Protein AF-J3CJA2-F1 (afdb_monomer_lite)

Foldseek 3Di:
DQDKDKDDDDDDQLVFWDRQQAPIWIQDSQQFTDSHPPDPDTQGGVVPDPVVNQCVDCVNRVRNGDHLCQEPQSVLAPCRRVDPDNAD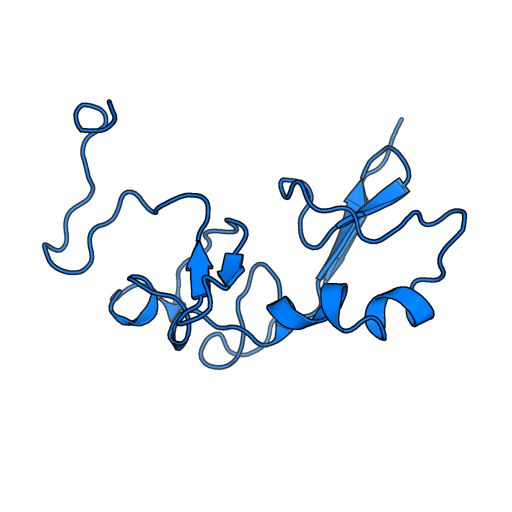WDDPVPGIYGPDDAQAGRVVRDGNDPVPDD

pLDDT: mean 85.72, std 13.71, range [40.5, 96.31]

Organism: NCBI:txid1144316

Structure (mmCIF, N/CA/C/O backbone):
data_AF-J3CJA2-F1
#
_entry.id   AF-J3CJA2-F1
#
loop_
_atom_site.group_PDB
_atom_site.id
_atom_site.type_symbol
_atom_site.label_atom_id
_atom_site.label_alt_id
_atom_site.label_comp_id
_atom_site.label_asym_id
_atom_site.label_entity_id
_atom_site.label_seq_id
_atom_site.pdbx_PDB_ins_code
_atom_site.Cartn_x
_atom_site.Cartn_y
_atom_site.Cartn_z
_atom_site.occupancy
_atom_site.B_iso_or_equiv
_atom_site.auth_seq_id
_atom_site.auth_comp_id
_atom_site.auth_asym_id
_atom_site.auth_atom_id
_atom_site.pdbx_PDB_model_num
ATOM 1 N N . ASN A 1 1 ? 2.146 -7.050 27.526 1.00 45.19 1 ASN A N 1
ATOM 2 C CA . ASN A 1 1 ? 1.699 -7.651 26.253 1.00 45.19 1 ASN A CA 1
ATOM 3 C C . ASN A 1 1 ? 0.875 -6.639 25.483 1.00 45.19 1 ASN A C 1
ATOM 5 O O . ASN A 1 1 ? -0.230 -6.346 25.916 1.00 45.19 1 ASN A O 1
ATOM 9 N N . LYS A 1 2 ? 1.410 -6.064 24.402 1.00 49.88 2 LYS A N 1
ATOM 10 C CA . LYS A 1 2 ? 0.613 -5.264 23.463 1.00 49.88 2 LYS A CA 1
ATOM 11 C C . LYS A 1 2 ? 0.384 -6.117 22.212 1.00 49.88 2 LYS A C 1
ATOM 13 O O . LYS A 1 2 ? 1.350 -6.615 21.643 1.00 49.88 2 LYS A O 1
ATOM 18 N N . LEU A 1 3 ? -0.876 -6.349 21.858 1.00 57.75 3 LEU A N 1
ATOM 19 C CA . LEU A 1 3 ? -1.290 -7.188 20.734 1.00 57.75 3 LEU A CA 1
ATOM 20 C C . LEU A 1 3 ? -1.581 -6.277 19.534 1.00 57.75 3 LEU A C 1
ATOM 22 O O . LEU A 1 3 ? -2.347 -5.331 19.678 1.00 57.75 3 LEU A O 1
ATOM 26 N N . ASN A 1 4 ? -0.994 -6.557 18.371 1.00 70.81 4 ASN A N 1
ATOM 27 C CA . ASN A 1 4 ? -1.427 -5.939 17.117 1.00 70.81 4 ASN A CA 1
ATOM 28 C C . ASN A 1 4 ? -2.562 -6.784 16.528 1.00 70.81 4 ASN A C 1
ATOM 30 O O . ASN A 1 4 ? -2.470 -8.014 16.532 1.00 70.81 4 ASN A O 1
ATOM 34 N N . LEU A 1 5 ? -3.606 -6.144 16.002 1.00 74.62 5 LEU A N 1
ATOM 35 C CA . LEU A 1 5 ? -4.724 -6.833 15.354 1.00 74.62 5 LEU A CA 1
ATOM 36 C C . LEU A 1 5 ? -4.762 -6.474 13.869 1.00 74.62 5 LEU A C 1
ATOM 38 O O . LEU A 1 5 ? -4.795 -5.299 13.506 1.00 74.62 5 LEU A O 1
ATOM 42 N N . ILE A 1 6 ? -4.773 -7.494 13.011 1.00 73.06 6 ILE A N 1
ATOM 43 C CA . ILE A 1 6 ? -4.971 -7.344 11.568 1.00 73.06 6 ILE A CA 1
ATOM 44 C C . ILE A 1 6 ? -6.289 -8.022 11.219 1.00 73.06 6 ILE A C 1
ATOM 46 O O . ILE A 1 6 ? -6.412 -9.241 11.329 1.00 73.06 6 ILE A O 1
ATOM 50 N N . ILE A 1 7 ? -7.268 -7.233 10.786 1.00 70.75 7 ILE A N 1
ATOM 51 C CA . ILE A 1 7 ? -8.540 -7.741 10.275 1.00 70.75 7 ILE A CA 1
ATOM 52 C C . ILE A 1 7 ? -8.428 -7.766 8.751 1.00 70.75 7 ILE A C 1
ATOM 54 O O . ILE A 1 7 ? -8.347 -6.722 8.101 1.00 70.75 7 ILE A O 1
ATOM 58 N N . LEU A 1 8 ? -8.381 -8.975 8.188 1.00 64.88 8 LEU A N 1
ATOM 59 C CA . LEU A 1 8 ? -8.351 -9.207 6.747 1.00 64.88 8 LEU A CA 1
ATOM 60 C C . LEU A 1 8 ? -9.724 -9.706 6.292 1.00 64.88 8 LEU A C 1
ATOM 62 O O . LEU A 1 8 ? -10.122 -10.819 6.631 1.00 64.88 8 LEU A O 1
ATOM 66 N N . ILE A 1 9 ? -10.436 -8.914 5.493 1.00 55.84 9 ILE A N 1
ATOM 67 C CA . ILE A 1 9 ? -11.713 -9.337 4.909 1.00 55.84 9 ILE A CA 1
ATOM 68 C C . ILE A 1 9 ? -11.479 -9.702 3.437 1.00 55.84 9 ILE A C 1
ATOM 70 O O . ILE A 1 9 ? -11.657 -8.888 2.536 1.00 55.84 9 ILE A O 1
ATOM 74 N N . CYS A 1 10 ? -11.123 -10.977 3.238 1.00 49.72 10 CYS A N 1
ATOM 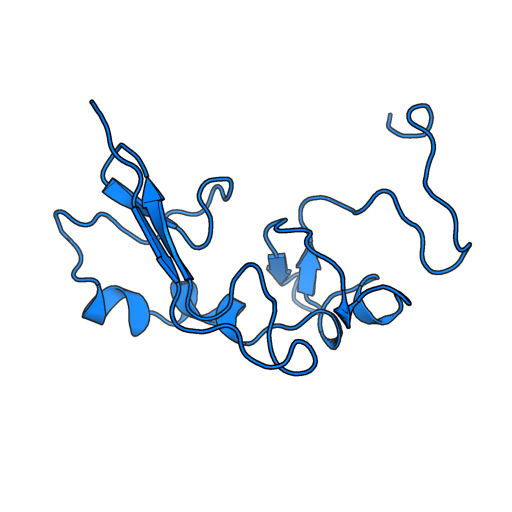75 C CA . CYS A 1 10 ? -11.161 -11.751 1.989 1.00 49.72 10 CYS A CA 1
ATOM 76 C C . CYS A 1 10 ? -10.161 -11.368 0.869 1.00 49.72 10 CYS A C 1
ATOM 78 O O . CYS A 1 10 ? -10.170 -10.267 0.322 1.00 49.72 10 CYS A O 1
ATOM 80 N N . LEU A 1 11 ? -9.335 -12.343 0.469 1.00 52.91 11 LEU A N 1
ATOM 81 C CA . LEU A 1 11 ? -8.457 -12.278 -0.703 1.00 52.91 11 LEU A CA 1
ATOM 82 C C . LEU A 1 11 ? -9.312 -12.353 -1.980 1.00 52.91 11 LEU A C 1
ATOM 84 O O . LEU A 1 11 ? -9.849 -13.407 -2.311 1.00 52.91 11 LEU A O 1
ATOM 88 N N . LYS A 1 12 ? -9.460 -11.233 -2.690 1.00 56.94 12 LYS A N 1
ATOM 89 C CA . LYS A 1 12 ? -10.106 -11.173 -4.013 1.00 56.94 12 LYS A CA 1
ATOM 90 C C . LYS A 1 12 ? -9.074 -11.251 -5.149 1.00 56.94 12 LYS A C 1
ATOM 92 O O . LYS A 1 12 ? -7.878 -11.108 -4.905 1.00 56.94 12 LYS A O 1
ATOM 97 N N . ASN A 1 13 ? -9.552 -11.456 -6.383 1.00 61.16 13 ASN A N 1
ATOM 98 C CA . ASN A 1 13 ? -8.735 -11.480 -7.603 1.00 61.16 13 ASN A CA 1
ATOM 99 C C . ASN A 1 13 ? -7.798 -10.249 -7.680 1.00 61.16 13 ASN A C 1
ATOM 101 O O . ASN A 1 13 ? -8.240 -9.108 -7.521 1.00 61.16 13 ASN A O 1
ATOM 105 N N . ARG A 1 14 ? -6.504 -10.503 -7.917 1.00 65.56 14 ARG A N 1
ATOM 106 C CA . ARG A 1 14 ? -5.408 -9.517 -7.958 1.00 65.56 14 ARG A CA 1
ATOM 107 C C . ARG A 1 14 ? -5.509 -8.553 -9.135 1.00 65.56 14 ARG A C 1
ATOM 109 O O . ARG A 1 14 ? -4.985 -7.448 -9.050 1.00 65.56 14 ARG A O 1
ATOM 116 N N . GLU A 1 15 ? -6.205 -8.957 -10.193 1.00 65.19 15 GLU A N 1
ATOM 117 C CA . GLU A 1 15 ? -6.532 -8.100 -11.339 1.00 65.19 15 GLU A CA 1
ATOM 118 C C . GLU A 1 15 ? -7.425 -6.926 -10.927 1.00 65.19 15 GLU A C 1
ATOM 120 O O . GLU A 1 15 ? -7.411 -5.873 -11.550 1.00 65.19 15 GLU A O 1
ATOM 125 N N . VAL A 1 16 ? -8.178 -7.073 -9.834 1.00 66.44 16 VAL A N 1
ATOM 126 C CA . VAL A 1 16 ? -9.155 -6.071 -9.396 1.00 66.44 16 VAL A CA 1
ATOM 127 C C . VAL A 1 16 ? -8.699 -5.344 -8.126 1.00 66.44 16 VAL A C 1
ATOM 129 O O . VAL A 1 16 ? -9.122 -4.218 -7.892 1.00 66.44 16 VAL A O 1
ATOM 132 N N . TYR A 1 17 ? -7.826 -5.943 -7.302 1.00 75.56 17 TYR A N 1
ATOM 133 C CA . TYR A 1 17 ? -7.494 -5.393 -5.981 1.00 75.56 17 TYR A CA 1
ATOM 134 C C . TYR A 1 17 ? -6.033 -5.596 -5.550 1.00 75.56 17 TYR A C 1
ATOM 136 O O . TYR A 1 17 ? -5.458 -6.670 -5.733 1.00 75.56 17 TYR A O 1
ATOM 144 N N . HIS A 1 18 ? -5.454 -4.605 -4.860 1.00 73.62 18 HIS A N 1
ATOM 145 C CA . HIS A 1 18 ? -4.132 -4.727 -4.235 1.00 73.62 18 HIS A CA 1
ATOM 146 C C . HIS A 1 18 ? -4.162 -5.625 -2.988 1.00 73.62 18 HIS A C 1
ATOM 148 O O . HIS A 1 18 ? -4.876 -5.351 -2.018 1.00 73.62 18 HIS A O 1
ATOM 154 N N . VAL A 1 19 ? -3.321 -6.667 -2.964 1.00 72.88 19 VAL A N 1
ATOM 155 C CA . VAL A 1 19 ? -3.322 -7.686 -1.893 1.00 72.88 19 VAL A CA 1
ATOM 156 C C . VAL A 1 19 ? -3.034 -7.106 -0.509 1.00 72.88 19 VAL A C 1
ATOM 158 O O . VAL A 1 19 ? -3.531 -7.594 0.506 1.00 72.88 19 VAL A O 1
ATOM 161 N N . ALA A 1 20 ? -2.200 -6.067 -0.452 1.00 76.31 20 ALA A N 1
ATOM 162 C CA . ALA A 1 20 ? -1.762 -5.528 0.822 1.00 76.31 20 ALA A CA 1
ATOM 163 C C . ALA A 1 20 ? -2.797 -4.594 1.460 1.00 76.31 20 ALA A C 1
ATOM 165 O O . ALA A 1 20 ? -2.756 -4.457 2.679 1.00 76.31 20 ALA A O 1
ATOM 166 N N . LEU A 1 21 ? -3.707 -3.992 0.681 1.00 82.56 21 LEU A N 1
ATOM 167 C CA . LEU A 1 21 ? -4.524 -2.854 1.130 1.00 82.56 21 LEU A CA 1
ATOM 168 C C . LEU A 1 21 ? -6.026 -3.122 1.083 1.00 82.56 21 LEU A C 1
ATOM 170 O O . LEU A 1 21 ? -6.758 -2.578 1.906 1.00 82.56 21 LEU A O 1
ATOM 174 N N . ASN A 1 22 ? -6.496 -3.962 0.161 1.00 86.44 22 ASN A N 1
ATOM 175 C CA . ASN A 1 22 ? -7.922 -4.203 -0.027 1.00 86.44 22 ASN A CA 1
ATOM 176 C C . ASN A 1 22 ? -8.598 -4.704 1.256 1.00 86.44 22 ASN A C 1
ATOM 178 O O . ASN A 1 22 ? -8.242 -5.766 1.772 1.00 86.44 22 ASN A O 1
ATOM 182 N N . ARG A 1 23 ? -9.584 -3.934 1.743 1.00 86.44 23 ARG A N 1
ATOM 183 C CA . ARG A 1 23 ? -10.425 -4.266 2.909 1.00 86.44 23 ARG A CA 1
ATOM 184 C C . ARG A 1 23 ? -9.625 -4.650 4.156 1.00 86.44 23 ARG A C 1
ATOM 186 O O . ARG A 1 23 ? -10.092 -5.437 4.981 1.00 86.44 23 ARG A O 1
ATOM 193 N N . LYS A 1 24 ? -8.410 -4.111 4.285 1.00 88.00 24 LYS A N 1
ATOM 194 C CA . LYS A 1 24 ? -7.538 -4.357 5.429 1.00 88.00 24 LYS A CA 1
ATOM 195 C C . LYS A 1 24 ? -7.658 -3.224 6.435 1.00 88.00 24 LYS A C 1
ATOM 197 O O . LYS A 1 24 ? -7.589 -2.048 6.074 1.00 88.00 24 LYS A O 1
ATOM 202 N N . VAL A 1 25 ? -7.787 -3.613 7.699 1.00 91.94 25 VAL A N 1
ATOM 203 C CA . VAL A 1 25 ? -7.681 -2.720 8.852 1.00 91.94 25 VAL A CA 1
ATOM 204 C C . VAL A 1 25 ? -6.616 -3.276 9.783 1.00 91.94 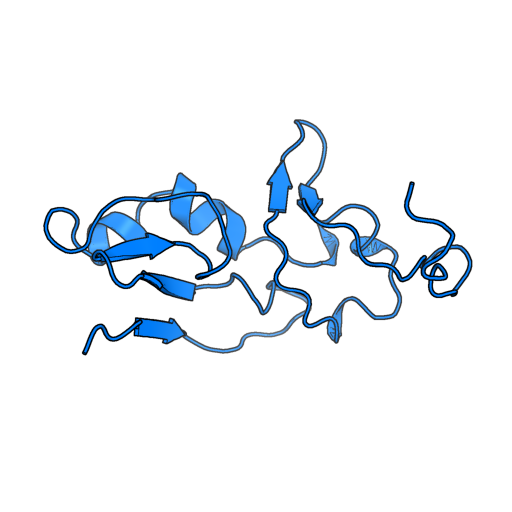25 VAL A C 1
ATOM 206 O O . VAL A 1 25 ? -6.719 -4.415 10.243 1.00 91.94 25 VAL A O 1
ATOM 209 N N . CYS A 1 26 ? -5.598 -2.473 10.061 1.00 92.31 26 CYS A N 1
ATOM 210 C CA . CYS A 1 26 ? -4.585 -2.768 11.061 1.00 92.31 26 CYS A CA 1
ATOM 211 C C . CYS A 1 26 ? -4.781 -1.860 12.272 1.00 92.31 26 CYS A C 1
ATOM 213 O O . CYS A 1 26 ? -5.074 -0.674 12.122 1.00 92.31 26 CYS A O 1
ATOM 215 N N . ILE A 1 27 ? -4.596 -2.423 13.461 1.00 93.44 27 ILE A N 1
ATOM 216 C CA . ILE A 1 27 ? -4.592 -1.695 14.727 1.00 93.44 27 ILE A CA 1
ATOM 217 C C . ILE A 1 27 ? -3.220 -1.901 15.355 1.00 93.44 27 ILE A C 1
ATOM 219 O O . ILE A 1 27 ? -2.820 -3.046 15.599 1.00 93.44 27 ILE A O 1
ATOM 223 N N . ASP A 1 28 ? -2.496 -0.804 15.562 1.00 93.44 28 ASP A N 1
ATOM 224 C CA . ASP A 1 28 ? -1.194 -0.846 16.221 1.00 93.44 28 ASP A CA 1
ATOM 225 C C . ASP A 1 28 ? -1.319 -0.984 17.748 1.00 93.44 28 ASP A C 1
ATOM 227 O O . ASP A 1 28 ? -2.404 -1.018 18.332 1.00 93.44 28 ASP A O 1
ATOM 231 N N . ASN A 1 29 ? -0.170 -1.075 18.406 1.00 93.00 29 ASN A N 1
ATOM 232 C CA . ASN A 1 29 ? -0.054 -1.336 19.833 1.00 93.00 29 ASN A CA 1
ATOM 233 C C . ASN A 1 29 ? -0.535 -0.167 20.730 1.00 93.00 29 ASN A C 1
ATOM 235 O O . ASN A 1 29 ? -0.672 -0.340 21.945 1.00 93.00 29 ASN A O 1
ATOM 239 N N . GLU A 1 30 ? -0.782 1.006 20.148 1.00 94.50 30 GLU A N 1
ATOM 240 C CA . GLU A 1 30 ? -1.371 2.193 20.779 1.00 94.50 30 GLU A CA 1
ATOM 241 C C . GLU A 1 30 ? -2.871 2.309 20.488 1.00 94.50 30 GLU A C 1
ATOM 243 O O . GLU A 1 30 ? -3.584 3.109 21.106 1.00 94.50 30 GLU A O 1
ATOM 248 N N . GLY A 1 31 ? -3.366 1.464 19.588 1.00 93.50 31 GLY A N 1
ATOM 249 C CA . GLY A 1 31 ? -4.753 1.419 19.187 1.00 93.50 31 GLY A CA 1
ATOM 250 C C . GLY A 1 31 ? -5.088 2.233 17.949 1.00 93.50 31 GLY A C 1
ATOM 251 O O . GLY A 1 31 ? -6.273 2.447 17.681 1.00 93.50 31 GLY A O 1
ATOM 252 N N . ASN A 1 32 ? -4.090 2.714 17.214 1.00 96.31 32 ASN A N 1
ATOM 253 C CA . ASN A 1 32 ? -4.318 3.537 16.038 1.00 96.31 32 ASN A CA 1
ATOM 254 C C . ASN A 1 32 ? -4.709 2.673 14.839 1.00 96.31 32 ASN A C 1
ATOM 256 O O . ASN A 1 32 ? -4.117 1.620 14.594 1.00 96.31 32 ASN A O 1
ATOM 260 N N . PHE A 1 33 ? -5.684 3.147 14.067 1.00 95.25 33 PHE A N 1
ATOM 261 C CA . PHE A 1 33 ? -6.101 2.523 12.818 1.00 95.25 33 PHE A CA 1
ATOM 262 C C . PHE A 1 33 ? -5.165 2.898 11.672 1.00 95.25 33 PHE A C 1
ATOM 264 O O . PHE A 1 33 ? -4.911 4.080 11.432 1.00 95.25 33 PHE A O 1
ATOM 271 N N . ARG A 1 34 ? -4.704 1.889 10.932 1.00 94.31 34 ARG A N 1
ATOM 272 C CA . ARG A 1 34 ? -3.806 2.014 9.775 1.00 94.31 34 ARG A CA 1
ATOM 273 C C . ARG A 1 34 ? -4.243 1.071 8.653 1.00 94.31 34 ARG A C 1
ATOM 275 O O . ARG A 1 34 ? -4.872 0.044 8.915 1.00 94.31 34 ARG A O 1
ATOM 282 N N . ASN A 1 35 ? -3.885 1.373 7.404 1.00 91.94 35 ASN A N 1
ATOM 283 C CA . ASN A 1 35 ? -4.079 0.428 6.291 1.00 91.94 35 ASN A CA 1
ATOM 284 C C . ASN A 1 35 ? -3.087 -0.745 6.357 1.00 91.94 35 ASN A C 1
ATOM 286 O O . ASN A 1 35 ? -3.409 -1.867 5.964 1.00 91.94 35 ASN A O 1
ATOM 290 N N . PHE A 1 36 ? -1.894 -0.495 6.894 1.00 91.62 36 PHE A N 1
ATOM 291 C CA . PHE A 1 36 ? -0.887 -1.501 7.195 1.00 91.62 36 PHE A CA 1
ATOM 292 C C . PHE A 1 36 ? -0.054 -1.047 8.402 1.00 91.62 36 PHE A C 1
ATOM 294 O O . PHE A 1 36 ? 0.080 0.148 8.643 1.00 91.62 36 PHE A O 1
ATOM 301 N N . LEU A 1 37 ? 0.514 -1.978 9.177 1.00 91.00 37 LEU A N 1
ATOM 302 C CA . LEU A 1 37 ? 1.242 -1.618 10.408 1.00 91.00 37 LEU A CA 1
ATOM 303 C C . LEU A 1 37 ? 2.508 -0.789 10.140 1.00 91.00 37 LEU A C 1
ATOM 305 O O . LEU A 1 37 ? 2.890 0.009 10.983 1.00 91.00 37 LEU A O 1
ATOM 309 N N . ALA A 1 38 ? 3.134 -0.975 8.975 1.00 89.25 38 ALA A N 1
ATOM 310 C CA . ALA A 1 38 ? 4.322 -0.226 8.566 1.00 89.25 38 ALA A CA 1
ATOM 311 C C . ALA A 1 38 ? 4.004 1.112 7.871 1.00 89.25 38 ALA A C 1
ATOM 313 O O . ALA A 1 38 ? 4.921 1.795 7.431 1.00 89.25 38 ALA A O 1
ATOM 314 N N . HIS A 1 39 ? 2.726 1.473 7.709 1.00 92.25 39 HIS A N 1
ATOM 315 C CA . HIS A 1 39 ? 2.336 2.740 7.084 1.00 92.25 39 HIS A CA 1
ATOM 316 C C . HIS A 1 39 ? 2.288 3.853 8.122 1.00 92.25 39 HIS A C 1
ATOM 318 O O . HIS A 1 39 ? 1.773 3.655 9.224 1.00 92.25 39 HIS A O 1
ATOM 324 N N . GLU A 1 40 ? 2.766 5.039 7.754 1.00 92.62 40 GLU A N 1
ATOM 325 C CA . GLU A 1 40 ? 2.849 6.183 8.667 1.00 92.62 40 GLU A CA 1
ATOM 326 C C . GLU A 1 40 ? 1.480 6.808 8.960 1.00 92.62 40 GLU A C 1
ATOM 328 O O . GLU A 1 40 ? 1.234 7.245 10.086 1.00 92.62 40 GLU A O 1
ATOM 333 N N . SER A 1 41 ? 0.560 6.794 7.987 1.00 94.12 41 SER A N 1
ATOM 334 C CA . SER A 1 41 ? -0.766 7.404 8.126 1.00 94.12 41 SER A CA 1
ATOM 335 C C . SER A 1 41 ? -1.616 6.742 9.218 1.00 94.12 41 SER A C 1
ATOM 337 O O . SER A 1 41 ? -1.779 5.520 9.254 1.00 94.12 41 SER A O 1
ATOM 339 N N . ILE A 1 42 ? -2.210 7.579 10.074 1.00 95.75 42 ILE A N 1
ATOM 340 C CA . ILE A 1 42 ? -3.136 7.198 11.147 1.00 95.75 42 ILE A CA 1
ATOM 341 C C . ILE A 1 42 ? -4.532 7.726 10.813 1.00 95.75 42 ILE A C 1
ATOM 343 O O . ILE A 1 42 ? -4.695 8.907 10.523 1.00 95.75 42 ILE A O 1
ATOM 347 N N . TYR A 1 43 ? -5.548 6.870 10.926 1.00 95.75 43 TYR A N 1
ATOM 348 C CA . TYR A 1 43 ? -6.935 7.183 10.549 1.00 95.75 43 TYR A CA 1
ATOM 349 C C . TYR A 1 43 ? -7.902 7.238 11.745 1.00 95.75 43 TYR A C 1
ATOM 351 O O . TYR A 1 43 ? -9.124 7.154 11.586 1.00 95.75 43 TYR A O 1
ATOM 359 N N . GLY A 1 44 ? -7.357 7.374 12.956 1.00 95.94 44 GLY A N 1
ATOM 360 C CA . GLY A 1 44 ? -8.085 7.432 14.227 1.00 95.94 44 GLY A CA 1
ATOM 361 C C . GLY A 1 44 ? -7.591 6.385 15.225 1.00 95.94 44 GLY A C 1
ATOM 362 O O . GLY A 1 44 ? -6.610 5.693 14.963 1.00 95.94 44 GLY A O 1
ATOM 363 N N . ASN A 1 45 ? -8.281 6.250 16.360 1.00 96.19 45 ASN A N 1
ATOM 364 C CA . ASN A 1 45 ? -7.933 5.297 17.415 1.00 96.19 45 ASN A CA 1
ATOM 365 C C . ASN A 1 45 ? -9.170 4.490 17.854 1.00 96.19 45 ASN A C 1
ATOM 367 O O . ASN A 1 45 ? -10.269 5.038 17.937 1.00 96.19 45 ASN A O 1
ATOM 371 N N . PHE A 1 46 ? -9.022 3.197 18.164 1.00 93.50 46 PHE A N 1
ATOM 372 C CA . PHE A 1 46 ? -10.170 2.338 18.509 1.00 93.50 46 PHE A CA 1
ATOM 373 C C . PHE A 1 46 ? -10.927 2.802 19.759 1.00 93.50 46 PHE A C 1
ATOM 375 O O . PHE A 1 46 ? -12.092 2.451 19.935 1.00 93.50 46 PHE A O 1
ATOM 382 N N . LYS A 1 47 ? -10.278 3.585 20.630 1.00 94.25 47 LYS A N 1
ATOM 383 C CA . LYS A 1 47 ? -10.903 4.130 21.841 1.00 94.25 47 LYS A CA 1
ATOM 384 C C . LYS A 1 47 ? -11.966 5.186 21.538 1.00 94.25 47 LYS A C 1
ATOM 386 O O . LYS A 1 47 ? -12.858 5.376 22.357 1.00 94.25 47 LYS A O 1
ATOM 391 N N . ASN A 1 48 ? -11.852 5.897 20.413 1.00 95.94 48 ASN A N 1
ATOM 392 C CA . ASN A 1 48 ? -12.705 7.048 20.093 1.00 95.94 48 ASN A CA 1
ATOM 393 C C . ASN A 1 48 ? -13.386 6.979 18.717 1.00 95.94 48 ASN A C 1
ATOM 395 O O . ASN A 1 48 ? -14.323 7.736 18.475 1.00 95.94 48 ASN A O 1
ATOM 399 N N . LYS A 1 49 ? -12.969 6.071 17.829 1.00 94.75 49 LYS A N 1
ATOM 400 C CA . LYS A 1 49 ? -13.564 5.874 16.503 1.00 94.75 49 LYS A CA 1
ATOM 401 C C . LYS A 1 49 ? -14.010 4.421 16.352 1.00 94.75 49 LYS A C 1
ATOM 403 O O . LYS A 1 49 ? -13.227 3.493 16.534 1.00 94.75 49 LYS A O 1
ATOM 408 N N . ASN A 1 50 ? -15.281 4.219 16.012 1.00 93.12 50 ASN A N 1
ATOM 409 C CA . ASN A 1 50 ? -15.813 2.888 15.729 1.00 93.12 50 ASN A CA 1
ATOM 410 C C . ASN A 1 50 ? -15.300 2.394 14.363 1.00 93.12 50 ASN A C 1
ATOM 412 O O . ASN A 1 50 ? -15.170 3.182 13.423 1.00 93.12 50 ASN A O 1
ATOM 416 N N . ILE A 1 51 ? -15.060 1.086 14.235 1.00 90.88 51 ILE A N 1
ATOM 417 C CA . ILE A 1 51 ? -14.649 0.463 12.973 1.00 90.88 51 ILE A CA 1
ATOM 418 C C . ILE A 1 51 ? -15.650 0.724 11.838 1.00 90.88 51 ILE A C 1
ATOM 420 O O . ILE A 1 51 ? -15.229 0.978 10.717 1.00 90.88 51 ILE A O 1
ATOM 424 N N . THR A 1 52 ? -16.955 0.756 12.117 1.00 92.19 52 THR A N 1
ATOM 425 C CA . THR A 1 52 ? -17.995 1.059 11.123 1.00 92.19 52 THR A CA 1
ATOM 426 C C . THR A 1 52 ? -17.858 2.486 10.593 1.00 92.19 52 THR A C 1
ATOM 428 O O . THR A 1 52 ? -17.996 2.723 9.398 1.00 92.19 52 THR A O 1
ATOM 431 N N . THR A 1 53 ? -17.526 3.447 11.459 1.00 94.81 53 THR A N 1
ATOM 432 C CA . THR A 1 53 ? -17.245 4.830 11.045 1.00 94.81 53 THR A CA 1
ATOM 433 C C . THR A 1 53 ? -15.962 4.907 10.222 1.00 94.81 53 THR A C 1
ATOM 435 O O . THR A 1 53 ? -15.913 5.627 9.234 1.00 94.81 53 THR A O 1
ATOM 438 N N . LEU A 1 54 ? -14.931 4.148 10.602 1.00 94.56 54 LEU A N 1
ATOM 439 C CA . LEU A 1 54 ? -13.662 4.078 9.879 1.00 94.56 54 LEU A CA 1
ATOM 440 C C . LEU A 1 54 ? -13.814 3.495 8.468 1.00 94.56 54 LEU A C 1
ATOM 442 O O . LEU A 1 54 ? -13.261 4.048 7.531 1.00 94.56 54 LEU A O 1
ATOM 446 N N . ILE A 1 55 ? -14.548 2.397 8.285 1.00 92.75 55 ILE A N 1
ATOM 447 C CA . ILE A 1 55 ? -14.708 1.788 6.950 1.00 92.75 55 ILE A CA 1
ATOM 448 C C . ILE A 1 55 ? -15.625 2.597 6.022 1.00 92.75 55 ILE A C 1
ATOM 450 O O . ILE A 1 55 ? -15.638 2.345 4.824 1.00 92.75 55 ILE A O 1
ATOM 454 N N . ASN A 1 56 ? -16.380 3.555 6.563 1.00 93.56 56 ASN A N 1
ATOM 455 C CA . ASN A 1 56 ? -17.144 4.530 5.783 1.00 93.56 56 ASN A CA 1
ATOM 456 C C . ASN A 1 56 ? -16.337 5.809 5.491 1.00 93.56 56 ASN A C 1
ATOM 458 O O . ASN A 1 56 ? -16.826 6.705 4.808 1.00 93.56 56 ASN A O 1
ATOM 462 N N . ASP A 1 57 ? -15.115 5.912 6.017 1.00 94.56 57 ASP A N 1
ATOM 463 C CA . ASP A 1 57 ? -14.204 7.018 5.762 1.00 94.56 57 ASP A CA 1
ATOM 464 C C . ASP A 1 57 ? -13.536 6.823 4.392 1.00 94.56 57 ASP A C 1
ATOM 466 O O . ASP A 1 57 ? -12.804 5.852 4.153 1.00 94.56 57 ASP A O 1
ATOM 470 N N . ASN A 1 58 ? -13.809 7.748 3.474 1.00 93.19 58 ASN A N 1
ATOM 471 C CA . ASN A 1 58 ? -13.264 7.697 2.123 1.00 93.19 58 ASN A CA 1
ATOM 472 C C . ASN A 1 58 ? -11.740 7.829 2.125 1.00 93.19 58 ASN A C 1
ATOM 474 O O . ASN A 1 58 ? -11.092 7.184 1.307 1.00 93.19 58 ASN A O 1
ATOM 478 N N . ASP A 1 59 ? -11.142 8.592 3.041 1.00 92.25 59 ASP A N 1
ATOM 479 C CA . ASP A 1 59 ? -9.684 8.731 3.087 1.00 92.25 59 ASP A CA 1
ATOM 480 C C . ASP A 1 59 ? -9.005 7.428 3.504 1.00 92.25 59 ASP A C 1
ATOM 482 O O . ASP A 1 59 ? -7.947 7.078 2.972 1.00 92.25 59 ASP A O 1
ATOM 486 N N . PHE A 1 60 ? -9.639 6.676 4.404 1.00 93.62 60 PHE A N 1
ATOM 487 C CA . PHE A 1 60 ? -9.158 5.365 4.831 1.00 93.62 60 PHE A CA 1
ATOM 488 C C . PHE A 1 60 ? -9.336 4.288 3.752 1.00 93.62 60 PHE A C 1
ATOM 490 O O . PHE A 1 60 ? -8.451 3.453 3.540 1.00 93.62 60 PHE A O 1
ATOM 497 N N . THR A 1 61 ? -10.480 4.292 3.063 1.00 92.25 61 THR A N 1
ATOM 498 C CA . THR A 1 61 ? -10.846 3.243 2.097 1.00 92.25 61 THR A CA 1
ATOM 499 C C . THR A 1 61 ? -10.419 3.532 0.661 1.00 92.25 61 THR A C 1
ATOM 501 O O . THR A 1 61 ? -10.407 2.609 -0.154 1.00 92.25 61 THR A O 1
ATOM 504 N N . ARG A 1 62 ? -9.980 4.756 0.336 1.00 91.44 62 ARG A N 1
ATOM 505 C CA . ARG A 1 62 ? -9.540 5.156 -1.017 1.00 91.44 62 ARG A CA 1
ATOM 506 C C . ARG A 1 62 ? -8.544 4.173 -1.632 1.00 91.44 62 ARG A C 1
ATOM 508 O O . ARG A 1 62 ? -8.652 3.834 -2.807 1.00 91.44 62 ARG A O 1
ATOM 515 N N . LYS A 1 63 ? -7.596 3.678 -0.831 1.00 90.38 63 LYS A N 1
ATOM 516 C CA . LYS A 1 63 ? -6.534 2.760 -1.279 1.00 90.38 63 LYS A CA 1
ATOM 517 C C . LYS A 1 63 ? -7.017 1.318 -1.505 1.00 90.38 63 LYS A C 1
ATOM 519 O O . LYS A 1 63 ? -6.299 0.530 -2.112 1.00 90.38 63 LYS A O 1
ATOM 524 N N . TRP A 1 64 ? -8.214 0.941 -1.043 1.00 89.75 64 TRP A N 1
ATOM 525 C CA . TRP A 1 64 ? -8.719 -0.440 -1.136 1.00 89.75 64 TRP A CA 1
ATOM 526 C C . TRP A 1 64 ? -9.018 -0.892 -2.564 1.00 89.75 64 TRP A C 1
ATOM 528 O O . TRP A 1 64 ? -8.972 -2.088 -2.851 1.00 89.75 64 TRP A O 1
ATOM 538 N N . PHE A 1 65 ? -9.340 0.060 -3.436 1.00 86.31 65 PHE A N 1
ATOM 539 C CA . PHE A 1 65 ? -9.761 -0.192 -4.813 1.00 86.31 65 PHE A CA 1
ATOM 540 C C . PHE A 1 65 ? -8.639 0.022 -5.829 1.00 86.31 65 PHE A C 1
ATOM 542 O O . PHE A 1 65 ? -8.853 -0.158 -7.022 1.00 86.31 65 PHE A O 1
ATOM 549 N N . ILE A 1 66 ? -7.447 0.399 -5.366 1.00 89.75 66 ILE A N 1
ATOM 550 C CA . ILE A 1 66 ? -6.277 0.526 -6.227 1.00 89.75 66 ILE A CA 1
ATOM 551 C C . ILE A 1 66 ? -5.682 -0.867 -6.414 1.00 89.75 66 ILE A C 1
ATOM 553 O O . ILE A 1 66 ? -5.571 -1.633 -5.457 1.00 89.75 66 ILE A O 1
ATOM 557 N N . ASN A 1 67 ? -5.327 -1.210 -7.647 1.00 89.88 67 ASN A N 1
ATOM 558 C CA . ASN A 1 67 ? -4.596 -2.419 -8.015 1.00 89.88 67 ASN A CA 1
ATOM 559 C C . ASN A 1 67 ? -3.241 -2.030 -8.628 1.00 89.88 67 ASN A C 1
ATOM 561 O O . ASN A 1 67 ? -2.971 -0.854 -8.878 1.00 89.88 67 ASN A O 1
ATOM 565 N N . ASN A 1 68 ? -2.379 -3.017 -8.881 1.00 91.81 68 ASN A N 1
ATOM 566 C CA . ASN A 1 68 ? -1.066 -2.740 -9.469 1.00 91.81 68 ASN A CA 1
ATOM 567 C C . ASN A 1 68 ? -1.151 -2.195 -10.904 1.00 91.81 68 ASN A C 1
ATOM 569 O O . ASN A 1 68 ? -0.221 -1.516 -11.324 1.00 91.81 68 ASN A O 1
ATOM 573 N N . ASP A 1 69 ? -2.268 -2.403 -11.607 1.00 93.12 69 ASP A N 1
ATOM 574 C CA . ASP A 1 69 ? -2.512 -1.854 -12.949 1.00 93.12 69 ASP A CA 1
ATOM 575 C C . ASP A 1 69 ? -2.726 -0.326 -12.926 1.00 93.12 69 ASP A C 1
ATOM 577 O O . ASP A 1 69 ? -2.532 0.353 -13.932 1.00 93.12 69 ASP A O 1
ATOM 581 N N . SER A 1 70 ? -3.077 0.234 -11.765 1.00 92.69 70 SER A N 1
ATOM 582 C CA . SER A 1 70 ? -3.285 1.675 -11.559 1.00 92.69 70 SER A CA 1
ATOM 583 C C . SER A 1 70 ? -2.065 2.409 -10.986 1.00 92.69 70 SER A C 1
ATOM 585 O O . SER A 1 70 ? -2.117 3.628 -10.815 1.00 92.69 70 SER A O 1
ATOM 587 N N . ILE A 1 71 ? -0.987 1.691 -10.656 1.00 94.31 71 ILE A N 1
ATOM 588 C CA . ILE A 1 71 ? 0.203 2.239 -9.989 1.00 94.31 71 ILE A CA 1
ATOM 589 C C . ILE A 1 71 ? 1.334 2.398 -11.013 1.00 94.31 71 ILE A C 1
ATOM 591 O O . ILE A 1 71 ? 1.662 1.454 -11.735 1.00 94.31 71 ILE A O 1
ATOM 595 N N . ASP A 1 72 ? 1.963 3.573 -11.056 1.00 95.44 72 ASP A N 1
ATOM 596 C CA . ASP A 1 72 ? 3.118 3.846 -11.917 1.00 95.44 72 ASP A CA 1
ATOM 597 C C . ASP A 1 72 ? 4.223 2.804 -11.710 1.00 95.44 72 ASP A C 1
ATOM 599 O O . ASP A 1 72 ? 4.471 2.354 -10.588 1.00 95.44 72 ASP A O 1
ATOM 603 N N . ILE A 1 73 ? 4.909 2.438 -12.799 1.00 94.62 73 ILE A N 1
ATOM 604 C CA . ILE A 1 73 ? 5.924 1.371 -12.880 1.00 94.62 73 ILE A CA 1
ATOM 605 C C . ILE A 1 73 ? 5.325 -0.030 -12.656 1.00 94.62 73 ILE A C 1
ATOM 607 O O . ILE A 1 73 ? 5.568 -0.945 -13.440 1.00 94.62 73 ILE A O 1
ATOM 611 N N . CYS A 1 74 ? 4.497 -0.216 -11.625 1.00 94.31 74 CYS A N 1
ATOM 612 C CA . CYS A 1 74 ? 3.853 -1.490 -11.305 1.00 94.31 74 CYS A CA 1
ATOM 613 C C . CYS A 1 74 ? 2.897 -1.954 -12.409 1.00 94.31 74 CYS A C 1
ATOM 615 O O . CYS A 1 74 ? 2.835 -3.153 -12.673 1.00 94.31 74 CYS A O 1
ATOM 617 N N . ARG A 1 75 ? 2.210 -1.028 -13.089 1.00 94.44 75 ARG A N 1
ATOM 618 C CA . ARG A 1 75 ? 1.322 -1.350 -14.216 1.00 94.44 75 ARG A CA 1
ATOM 619 C C . ARG A 1 75 ? 2.054 -2.002 -15.383 1.00 94.44 75 ARG A C 1
ATOM 621 O O . ARG A 1 75 ? 1.493 -2.868 -16.043 1.00 94.44 75 ARG A O 1
ATOM 628 N N . ASP A 1 76 ? 3.327 -1.669 -15.575 1.00 95.56 76 ASP A N 1
ATOM 629 C CA . ASP A 1 76 ? 4.160 -2.203 -16.657 1.00 95.56 76 ASP A CA 1
ATOM 630 C C . ASP A 1 76 ? 4.931 -3.462 -16.220 1.00 95.56 76 ASP A C 1
ATOM 632 O O . ASP A 1 76 ? 5.535 -4.148 -17.040 1.00 95.56 76 ASP A O 1
ATOM 636 N N . CYS A 1 77 ? 4.882 -3.813 -14.931 1.00 95.19 77 CYS A N 1
ATOM 637 C CA . CYS A 1 77 ? 5.633 -4.928 -14.368 1.00 95.19 77 CYS A CA 1
ATOM 638 C C . CYS A 1 77 ? 4.991 -6.289 -14.669 1.00 95.19 77 CYS A C 1
ATOM 640 O O . CYS A 1 77 ? 3.849 -6.566 -14.299 1.00 95.19 77 CYS A O 1
ATOM 642 N N . GLN A 1 78 ? 5.781 -7.199 -15.233 1.00 94.31 78 GLN A N 1
ATOM 643 C CA . GLN A 1 78 ? 5.447 -8.604 -15.483 1.00 94.31 78 GLN A CA 1
ATOM 644 C C . GLN A 1 78 ? 5.058 -9.383 -14.218 1.00 94.31 78 GLN A C 1
ATOM 646 O O . GLN A 1 78 ? 4.367 -10.394 -14.304 1.00 94.31 78 GLN A O 1
ATOM 651 N N . PHE A 1 79 ? 5.462 -8.917 -13.032 1.00 92.25 79 PHE A N 1
ATOM 652 C CA . PHE A 1 79 ? 5.142 -9.560 -11.755 1.00 92.25 79 PHE A CA 1
ATOM 653 C C . PHE A 1 79 ? 3.926 -8.951 -11.048 1.00 92.25 79 PHE A C 1
ATOM 655 O O . PHE A 1 79 ? 3.615 -9.346 -9.922 1.00 92.25 79 PHE A O 1
ATOM 662 N N . ARG A 1 80 ? 3.216 -7.994 -11.657 1.00 92.19 80 ARG A N 1
ATOM 663 C CA . ARG A 1 80 ? 2.173 -7.202 -10.981 1.00 92.19 80 ARG A CA 1
ATOM 664 C C . ARG A 1 80 ? 1.070 -8.024 -10.313 1.00 92.19 80 ARG A C 1
ATOM 666 O O . ARG A 1 80 ? 0.639 -7.663 -9.220 1.00 92.19 80 ARG A O 1
ATOM 673 N N . TYR A 1 81 ? 0.674 -9.163 -10.877 1.00 89.31 81 TYR A N 1
ATOM 674 C CA . TYR A 1 81 ? -0.372 -10.011 -10.286 1.00 89.31 81 TYR A CA 1
ATOM 675 C C . TYR A 1 81 ? 0.129 -10.951 -9.181 1.00 89.31 81 TYR A C 1
ATOM 677 O O . TYR A 1 81 ? -0.674 -11.444 -8.389 1.00 89.31 81 TYR A O 1
ATOM 685 N N . ILE A 1 82 ? 1.445 -11.148 -9.066 1.00 87.75 82 ILE A N 1
ATOM 686 C CA . ILE A 1 82 ? 2.062 -11.959 -8.005 1.00 87.75 82 ILE A CA 1
ATOM 687 C C . ILE A 1 82 ? 2.800 -11.116 -6.956 1.00 87.75 82 ILE A C 1
ATOM 689 O O . ILE A 1 82 ? 3.178 -11.639 -5.917 1.00 87.75 82 ILE A O 1
ATOM 693 N N . CYS A 1 83 ? 2.995 -9.816 -7.187 1.00 87.75 83 CYS A N 1
ATOM 694 C CA . CYS A 1 83 ? 3.747 -8.929 -6.302 1.00 87.75 83 CYS A CA 1
ATOM 695 C C . CYS A 1 83 ? 3.139 -8.872 -4.888 1.00 87.75 83 CYS A C 1
ATOM 697 O O . CYS A 1 83 ? 1.936 -8.664 -4.723 1.00 87.75 83 CYS A O 1
ATOM 699 N N . PHE A 1 84 ? 3.970 -9.045 -3.858 1.00 84.38 84 PHE A N 1
ATOM 700 C CA . PHE A 1 84 ? 3.563 -9.016 -2.442 1.00 84.38 84 PHE A CA 1
ATOM 701 C C . PHE A 1 84 ? 4.004 -7.753 -1.702 1.00 84.38 84 PHE A C 1
ATOM 703 O O . PHE A 1 84 ? 3.792 -7.643 -0.495 1.00 84.38 84 PHE A O 1
ATOM 710 N N . ASP A 1 85 ? 4.623 -6.816 -2.413 1.00 88.25 85 ASP A N 1
ATOM 711 C CA . ASP A 1 85 ? 5.052 -5.551 -1.841 1.00 88.25 85 ASP A CA 1
ATOM 712 C C . ASP A 1 85 ? 3.850 -4.791 -1.257 1.00 88.25 85 ASP A C 1
ATOM 714 O O . ASP A 1 85 ? 2.787 -4.675 -1.873 1.00 88.25 85 ASP A O 1
ATOM 718 N N . ASN A 1 86 ? 4.030 -4.330 -0.026 1.00 88.12 86 ASN A N 1
ATOM 719 C CA . ASN A 1 86 ? 3.031 -3.676 0.803 1.00 88.12 86 ASN A CA 1
ATOM 720 C C . ASN A 1 86 ? 3.361 -2.202 1.055 1.00 88.12 86 ASN A C 1
ATOM 722 O O . ASN A 1 86 ? 2.744 -1.603 1.940 1.00 88.12 86 ASN A O 1
ATOM 726 N N . SER A 1 87 ? 4.312 -1.637 0.300 1.00 92.00 87 SER A N 1
ATOM 727 C CA . SER A 1 87 ? 4.611 -0.210 0.325 1.00 92.00 87 SER A CA 1
ATOM 728 C C . SER A 1 87 ? 3.325 0.604 0.246 1.00 92.00 87 SER A C 1
ATOM 730 O O . SER A 1 87 ? 2.381 0.242 -0.465 1.00 92.00 87 SER A O 1
ATOM 732 N N . ASP A 1 88 ? 3.276 1.676 1.032 1.00 93.19 88 ASP A N 1
ATOM 733 C CA . ASP A 1 88 ? 2.150 2.584 0.955 1.00 93.19 88 ASP A CA 1
ATOM 734 C C . ASP A 1 88 ? 2.114 3.274 -0.410 1.00 93.19 88 ASP A C 1
ATOM 736 O O . ASP A 1 88 ? 3.131 3.392 -1.101 1.00 93.19 88 ASP A O 1
ATOM 740 N N . ILE A 1 89 ? 0.921 3.701 -0.801 1.00 93.44 89 ILE A N 1
ATOM 741 C CA . ILE A 1 89 ? 0.674 4.365 -2.070 1.00 93.44 89 ILE A CA 1
ATOM 742 C C . ILE A 1 89 ?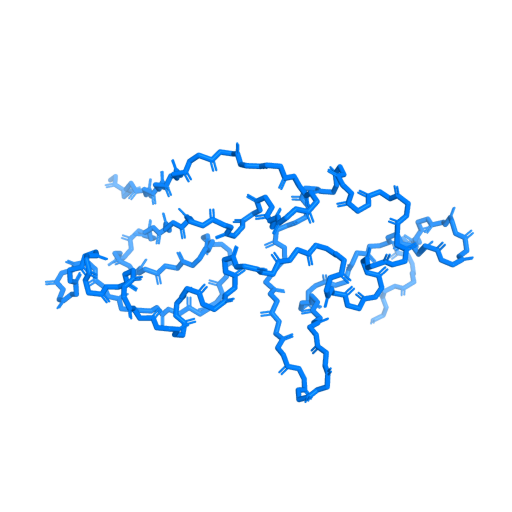 0.159 5.778 -1.849 1.00 93.44 89 ILE A C 1
ATOM 744 O O . ILE A 1 89 ? -0.693 6.032 -0.993 1.00 93.44 89 ILE A O 1
ATOM 748 N N . GLU A 1 90 ? 0.634 6.691 -2.678 1.00 93.75 90 GLU A N 1
ATOM 749 C CA . GLU A 1 90 ? 0.207 8.082 -2.699 1.00 93.75 90 GLU A CA 1
ATOM 750 C C . GLU A 1 90 ? -0.249 8.488 -4.097 1.00 93.75 90 GLU A C 1
ATOM 752 O O . GLU A 1 90 ? 0.171 7.912 -5.103 1.00 93.75 90 GLU A O 1
ATOM 757 N N . PHE A 1 91 ? -1.147 9.468 -4.151 1.00 93.06 91 PHE A N 1
ATOM 758 C CA . PHE A 1 91 ? -1.622 10.040 -5.401 1.00 93.06 91 PHE A CA 1
ATOM 759 C C . PHE A 1 91 ? -0.910 11.369 -5.638 1.00 93.06 91 PHE A C 1
ATOM 761 O O . PHE A 1 91 ? -1.060 12.294 -4.843 1.00 93.06 91 PHE A O 1
ATOM 768 N N . THR A 1 92 ? -0.167 11.489 -6.737 1.00 90.69 92 THR A N 1
ATOM 769 C CA . THR A 1 92 ? 0.643 12.685 -7.041 1.00 90.69 92 THR A CA 1
ATOM 770 C C . THR A 1 92 ? -0.126 13.765 -7.808 1.00 90.69 92 THR A C 1
ATOM 772 O O . THR A 1 92 ? 0.479 14.635 -8.427 1.00 90.69 92 THR A O 1
ATOM 775 N N . GLY A 1 93 ? -1.459 13.684 -7.855 1.00 91.31 93 GLY A N 1
ATOM 776 C CA . GLY A 1 93 ? -2.314 14.537 -8.690 1.00 91.31 93 GLY A CA 1
ATOM 777 C C . GLY A 1 93 ? -2.572 13.973 -10.092 1.00 91.31 93 GLY A C 1
ATOM 778 O O . GLY A 1 93 ? -3.611 14.256 -10.681 1.00 91.31 93 GLY A O 1
ATOM 779 N N . THR A 1 94 ? -1.668 13.137 -10.605 1.00 92.50 94 THR A N 1
ATOM 780 C CA . THR A 1 94 ? -1.760 12.534 -11.947 1.00 92.50 94 THR A CA 1
ATOM 781 C C . THR A 1 94 ? -1.864 11.012 -11.919 1.00 92.50 94 THR A C 1
ATOM 783 O O . THR A 1 94 ? -2.571 10.432 -12.739 1.00 92.50 94 THR A O 1
ATOM 786 N N . SER A 1 95 ? -1.181 10.352 -10.985 1.00 93.38 95 SER A N 1
ATOM 787 C CA . SER A 1 95 ? -1.104 8.894 -10.906 1.00 93.38 95 SER A CA 1
ATOM 788 C C . SER A 1 95 ? -0.847 8.421 -9.477 1.00 93.38 95 SER A C 1
ATOM 790 O O . SER A 1 95 ? -0.495 9.202 -8.588 1.00 93.38 95 SER A O 1
ATOM 792 N N . TRP A 1 96 ? -1.047 7.122 -9.253 1.00 94.56 96 TRP A N 1
ATOM 793 C CA . TRP A 1 96 ? -0.672 6.463 -8.007 1.00 94.56 96 TRP A CA 1
ATOM 794 C C . TRP A 1 96 ? 0.770 5.986 -8.068 1.00 94.56 96 TRP A C 1
ATOM 796 O O . TRP A 1 96 ? 1.193 5.403 -9.066 1.00 94.56 96 TRP A O 1
ATOM 806 N N . ARG A 1 97 ? 1.513 6.181 -6.981 1.00 94.81 97 ARG A N 1
ATOM 807 C CA . ARG A 1 97 ? 2.901 5.730 -6.843 1.00 94.81 97 ARG A CA 1
ATOM 808 C C . ARG A 1 97 ? 3.101 5.043 -5.507 1.00 94.81 97 ARG A C 1
ATOM 810 O O . ARG A 1 97 ? 2.425 5.375 -4.540 1.00 94.81 97 ARG A O 1
ATOM 817 N N . LYS A 1 98 ? 4.035 4.094 -5.459 1.00 93.12 98 LYS A N 1
ATOM 818 C CA . LYS A 1 98 ? 4.522 3.532 -4.196 1.00 93.12 98 LYS A CA 1
ATOM 819 C C . LYS A 1 98 ? 5.542 4.476 -3.578 1.00 93.12 98 LYS A C 1
ATOM 821 O O . LYS A 1 98 ? 6.429 4.942 -4.291 1.00 93.12 98 LYS A O 1
ATOM 826 N N . ILE A 1 99 ? 5.437 4.696 -2.270 1.00 93.44 99 ILE A N 1
ATOM 827 C CA . ILE A 1 99 ? 6.384 5.526 -1.512 1.00 93.44 99 ILE A CA 1
ATOM 828 C C . ILE A 1 99 ? 7.779 4.889 -1.537 1.00 93.44 99 ILE A C 1
ATOM 830 O O . ILE A 1 99 ? 8.774 5.556 -1.804 1.00 93.44 99 ILE A O 1
ATOM 834 N N . ASN A 1 100 ? 7.849 3.571 -1.332 1.00 91.81 100 ASN A N 1
ATOM 835 C CA . ASN A 1 100 ? 9.092 2.813 -1.428 1.00 91.81 100 ASN A CA 1
ATOM 836 C C . ASN A 1 100 ? 9.159 2.134 -2.793 1.00 91.81 100 ASN A C 1
ATOM 838 O O . ASN A 1 100 ? 8.320 1.293 -3.123 1.00 91.81 100 ASN A O 1
ATOM 842 N N . GLN A 1 101 ? 10.167 2.486 -3.588 1.00 88.44 101 GLN A N 1
ATOM 843 C CA . GLN A 1 101 ? 10.333 1.896 -4.909 1.00 88.44 101 GLN A CA 1
ATOM 844 C C . GLN A 1 101 ? 10.828 0.451 -4.817 1.00 88.44 101 GLN A C 1
ATOM 846 O O . GLN 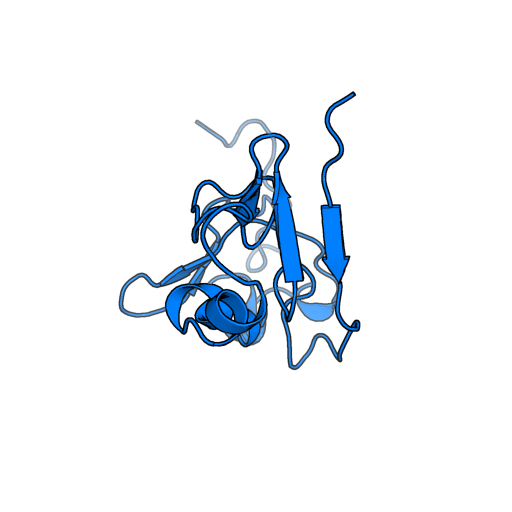A 1 101 ? 11.742 0.119 -4.059 1.00 88.44 101 GLN A O 1
ATOM 851 N N . CYS A 1 102 ? 10.234 -0.411 -5.643 1.00 91.88 102 CYS A N 1
ATOM 852 C CA . CYS A 1 102 ? 10.731 -1.762 -5.843 1.00 91.88 102 CYS A CA 1
ATOM 853 C C . CYS A 1 102 ? 12.128 -1.706 -6.476 1.00 91.88 102 CYS A C 1
ATOM 855 O O . CYS A 1 102 ? 12.382 -0.907 -7.375 1.00 91.88 102 CYS A O 1
ATOM 857 N N . LYS A 1 103 ? 13.026 -2.595 -6.043 1.00 92.19 103 LYS A N 1
ATOM 858 C CA . LYS A 1 103 ? 14.355 -2.734 -6.655 1.00 92.19 103 LYS A CA 1
ATOM 859 C C . LYS A 1 103 ? 14.304 -3.349 -8.053 1.00 92.19 103 LYS A C 1
ATOM 861 O O . LYS A 1 103 ? 15.297 -3.301 -8.763 1.00 92.19 103 LYS A O 1
ATOM 866 N N . PHE A 1 104 ? 13.185 -3.951 -8.440 1.00 93.31 104 PHE A N 1
ATOM 867 C CA . PHE A 1 104 ? 13.020 -4.531 -9.760 1.00 93.31 104 PHE A CA 1
ATOM 868 C C . PHE A 1 104 ? 12.606 -3.467 -10.782 1.00 93.31 104 PHE A C 1
ATOM 870 O O . PHE A 1 104 ? 11.599 -2.784 -10.588 1.00 93.31 104 PHE A O 1
ATOM 877 N N . ASP A 1 105 ? 13.360 -3.357 -11.872 1.00 94.38 105 ASP A N 1
ATOM 878 C CA . ASP A 1 105 ? 13.049 -2.499 -13.011 1.00 94.38 105 ASP A CA 1
ATOM 879 C C . ASP A 1 105 ? 12.348 -3.314 -14.118 1.00 94.38 105 ASP A C 1
ATOM 881 O O . ASP A 1 105 ? 12.971 -4.192 -14.730 1.00 94.38 105 ASP A O 1
ATOM 885 N N . PRO A 1 106 ? 11.060 -3.039 -14.404 1.00 95.06 106 PRO A N 1
ATOM 886 C CA . PRO A 1 106 ? 10.301 -3.776 -15.407 1.00 95.06 106 PRO A CA 1
ATOM 887 C C . PRO A 1 106 ? 10.733 -3.483 -16.849 1.00 95.06 106 PRO A C 1
ATOM 889 O O . PRO A 1 106 ? 10.502 -4.320 -17.719 1.00 95.06 106 PRO A O 1
ATOM 892 N N . TYR A 1 107 ? 11.385 -2.348 -17.118 1.00 94.88 107 TYR A N 1
ATOM 893 C CA . TYR A 1 107 ? 11.790 -1.962 -18.473 1.00 94.88 107 TYR A CA 1
ATOM 894 C C . TYR A 1 107 ? 13.106 -2.621 -18.889 1.00 94.88 107 TYR A C 1
ATOM 896 O O . TYR A 1 107 ? 13.298 -2.947 -20.060 1.00 94.88 107 TYR A O 1
ATOM 904 N N . THR A 1 108 ? 14.004 -2.858 -17.930 1.00 95.50 108 THR A N 1
ATOM 905 C CA . THR A 1 108 ? 15.272 -3.571 -18.162 1.00 95.50 108 THR A CA 1
ATOM 906 C C . THR A 1 108 ? 15.221 -5.043 -17.759 1.00 95.50 108 THR A C 1
ATOM 908 O O . THR A 1 108 ? 16.126 -5.799 -18.115 1.00 95.50 108 THR A O 1
ATOM 911 N N . ASN A 1 109 ? 14.164 -5.462 -17.052 1.00 93.44 109 ASN A N 1
ATOM 912 C CA . ASN A 1 109 ? 13.987 -6.805 -16.497 1.00 93.44 109 ASN A CA 1
ATOM 913 C C . ASN A 1 109 ? 15.142 -7.212 -15.559 1.00 93.44 109 ASN A C 1
ATOM 915 O O . ASN A 1 109 ? 15.637 -8.340 -15.609 1.00 93.44 109 ASN A O 1
ATOM 919 N N . LYS A 1 110 ? 15.600 -6.276 -14.717 1.00 93.50 110 LYS A N 1
ATOM 920 C CA . LYS A 1 110 ? 16.730 -6.465 -13.792 1.00 93.50 110 LYS A CA 1
ATOM 921 C C . LYS A 1 110 ? 16.399 -5.972 -12.389 1.00 93.50 110 LYS A C 1
ATOM 923 O O . LYS A 1 110 ? 15.622 -5.042 -12.202 1.00 93.50 110 LYS A O 1
ATOM 928 N N . TRP A 1 111 ? 17.022 -6.594 -11.394 1.00 91.50 111 TRP A N 1
ATOM 929 C CA . TRP A 1 111 ? 17.062 -6.059 -10.036 1.00 91.50 111 TRP A CA 1
ATOM 930 C C . TRP A 1 111 ? 18.212 -5.057 -9.939 1.00 91.50 111 TRP A C 1
ATOM 932 O O . TRP A 1 111 ? 19.314 -5.363 -10.385 1.00 91.50 111 TRP A O 1
ATOM 942 N N . LYS A 1 112 ? 17.952 -3.873 -9.379 1.00 86.62 112 LYS A N 1
ATOM 943 C CA . LYS A 1 112 ? 18.988 -2.902 -9.020 1.00 86.62 112 LYS A CA 1
ATOM 944 C C . LYS A 1 112 ? 19.879 -3.501 -7.939 1.00 86.62 112 LYS A C 1
ATOM 946 O O . LYS A 1 112 ? 19.366 -4.065 -6.963 1.00 86.62 112 LYS A O 1
ATOM 951 N N . ASP A 1 113 ? 21.186 -3.357 -8.104 1.00 79.00 113 ASP A N 1
ATOM 952 C CA . ASP A 1 113 ? 22.146 -3.841 -7.124 1.00 79.00 113 ASP A CA 1
ATOM 953 C C . ASP A 1 113 ? 22.174 -2.902 -5.911 1.00 79.00 113 ASP A C 1
ATOM 955 O O . ASP A 1 113 ? 21.822 -1.724 -5.978 1.00 79.00 113 ASP A O 1
ATOM 959 N N . ASN A 1 114 ? 22.593 -3.418 -4.754 1.00 59.44 114 ASN A N 1
ATOM 960 C CA . ASN A 1 114 ? 22.645 -2.631 -3.514 1.00 59.44 114 ASN A CA 1
ATOM 961 C C . ASN A 1 114 ? 23.631 -1.441 -3.574 1.00 59.44 114 ASN A C 1
ATOM 963 O O . ASN A 1 114 ? 23.660 -0.654 -2.634 1.00 59.44 114 ASN A O 1
ATOM 967 N N . GLN A 1 115 ? 24.430 -1.314 -4.640 1.00 58.22 115 GLN A N 1
ATOM 968 C CA . GLN A 1 115 ? 25.345 -0.190 -4.876 1.00 58.22 115 GLN A CA 1
ATOM 969 C C . GLN A 1 115 ? 24.692 0.990 -5.621 1.00 58.22 115 GLN A C 1
ATOM 971 O O . GLN A 1 115 ? 25.290 2.059 -5.675 1.00 58.22 115 GLN A O 1
ATOM 976 N N . ASP A 1 116 ? 23.464 0.835 -6.128 1.00 53.59 116 ASP A N 1
ATOM 977 C CA . ASP A 1 116 ? 22.762 1.863 -6.918 1.00 53.59 116 ASP A CA 1
ATOM 978 C C . ASP A 1 116 ? 21.825 2.756 -6.080 1.00 53.59 116 ASP A C 1
ATOM 980 O O . ASP A 1 116 ? 21.002 3.495 -6.624 1.00 53.59 116 ASP A O 1
ATOM 984 N N . ILE A 1 117 ? 21.901 2.665 -4.749 1.00 46.06 117 ILE A N 1
ATOM 985 C CA . ILE A 1 117 ? 21.065 3.430 -3.817 1.00 46.06 117 ILE A CA 1
ATOM 986 C C . ILE A 1 117 ? 21.988 4.380 -3.045 1.00 46.06 117 ILE A C 1
ATOM 988 O O . ILE A 1 117 ? 22.526 4.008 -2.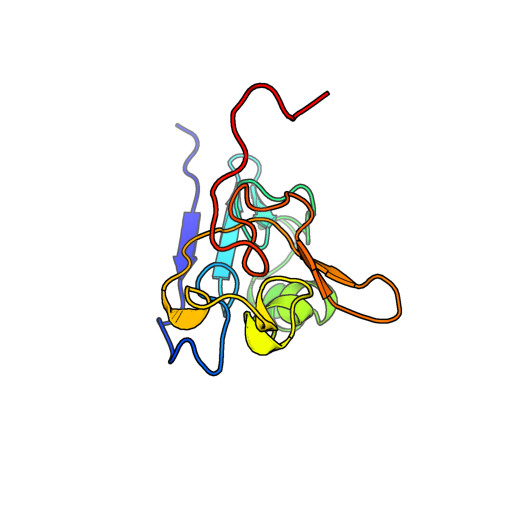003 1.00 46.06 117 ILE A O 1
ATOM 992 N N . ILE A 1 118 ? 22.213 5.570 -3.615 1.00 40.50 118 ILE A N 1
ATOM 993 C CA . ILE A 1 118 ? 22.802 6.732 -2.925 1.00 40.50 118 ILE A CA 1
ATOM 994 C C . ILE A 1 118 ? 21.689 7.453 -2.169 1.00 40.50 118 ILE A C 1
ATOM 996 O O . ILE A 1 118 ? 20.622 7.672 -2.790 1.00 40.50 118 ILE A O 1
#

Sequence (118 aa):
NKLNLIILICLKNREVYHVALNRKVCIDNEGNFRNFLAHESIYGNFKNKNITTLINDNDFTRKWFINNDSIDICRDCQFRYICFDNSDIEFTGTSWRKINQCKFDPYTNKWKDNQDII

Radius of gyration: 15.69 Å; chains: 1; bounding box: 43×27×45 Å

Secondary structure (DSSP, 8-state):
----EEEE-----TTTS-TTTTTEEEE-TT-BEESSTT------BTTTS-HHHHHT-HHHHGGGG--GGGBTTGGG-TTTTT------EEE-SSSEEESSPPSEETTTTEEPPTTS--